Protein AF-X1PPV4-F1 (afdb_monomer)

Solvent-accessible surface area (backbone atoms only — not comparable to full-atom values): 6656 Å² total; per-residue (Å²): 130,68,67,46,79,45,77,50,76,50,76,47,79,58,97,93,44,57,31,38,39,39,38,39,37,39,38,35,80,85,54,36,36,44,30,43,37,39,37,37,46,42,48,37,38,61,54,14,59,78,66,79,40,74,49,31,40,36,43,28,32,36,44,34,38,42,33,38,37,91,94,58,54,31,38,40,36,40,39,40,35,46,66,26,32,48,67,92,45,67,31,52,38,3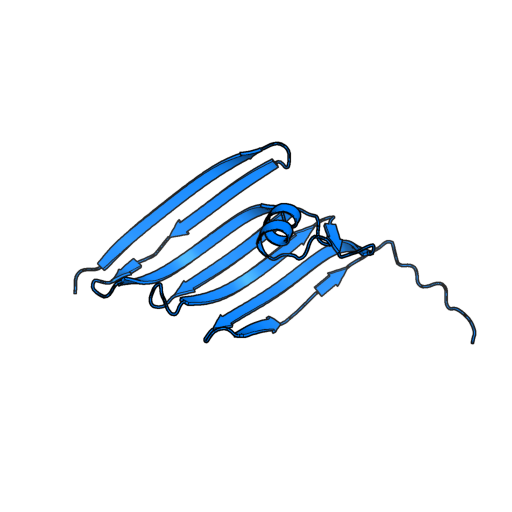9,36,31,34,39,43,33,45,93,96,39,81,44,80,41,84,73,43,82,40,47,91,84,68,73,77,71,86,76,81,130

Radius of gyration: 17.6 Å; Cα contacts (8 Å, |Δi|>4): 286; chains: 1; bounding box: 39×38×54 Å

Structure (mmCIF, N/CA/C/O backbone):
data_AF-X1PPV4-F1
#
_entry.id   AF-X1PPV4-F1
#
loop_
_atom_site.group_PDB
_atom_site.id
_atom_site.type_symbol
_atom_site.label_atom_id
_atom_site.label_alt_id
_atom_site.label_comp_id
_atom_site.label_asym_id
_atom_site.label_entity_id
_atom_site.label_seq_id
_atom_site.pdbx_PDB_ins_code
_atom_site.Cartn_x
_atom_site.Cartn_y
_atom_site.Cartn_z
_atom_site.occupancy
_atom_site.B_iso_or_equiv
_atom_site.auth_seq_id
_atom_site.auth_comp_id
_atom_site.auth_asym_id
_atom_site.auth_atom_id
_atom_site.pdbx_PDB_model_num
ATOM 1 N N . GLY A 1 1 ? -22.784 7.976 20.325 1.00 63.12 1 GLY A N 1
ATOM 2 C CA . GLY A 1 1 ? -21.352 7.687 20.366 1.00 63.12 1 GLY A CA 1
ATOM 3 C C . GLY A 1 1 ? -20.619 8.836 19.736 1.00 63.12 1 GLY A C 1
ATOM 4 O O . GLY A 1 1 ? -20.944 9.211 18.610 1.00 63.12 1 GLY A O 1
ATOM 5 N N . GLU A 1 2 ? -19.716 9.426 20.498 1.00 81.62 2 GLU A N 1
ATOM 6 C CA . GLU A 1 2 ? -18.725 10.401 20.080 1.00 81.62 2 GLU A CA 1
ATOM 7 C C . GLU A 1 2 ? -17.890 9.845 18.913 1.00 81.62 2 GLU A C 1
ATOM 9 O O . GLU A 1 2 ? -17.637 8.643 18.783 1.00 81.62 2 GLU A O 1
ATOM 14 N N . LYS A 1 3 ? -17.535 10.728 17.985 1.00 88.38 3 LYS A N 1
ATOM 15 C CA . LYS A 1 3 ? -16.729 10.416 16.807 1.00 88.38 3 LYS A CA 1
ATOM 16 C C . LYS A 1 3 ? -15.648 11.472 16.723 1.00 88.38 3 LYS A C 1
ATOM 18 O O . LYS A 1 3 ? -15.962 12.661 16.698 1.00 88.38 3 LYS A O 1
ATOM 23 N N . ILE A 1 4 ? -14.399 11.037 16.656 1.00 93.38 4 ILE A N 1
ATOM 24 C CA . ILE A 1 4 ? -13.260 11.936 16.521 1.00 93.38 4 ILE A CA 1
ATOM 25 C C . ILE A 1 4 ? -12.956 12.063 15.034 1.00 93.38 4 ILE A C 1
ATOM 27 O O . ILE A 1 4 ? -12.679 11.064 14.370 1.00 93.38 4 ILE A O 1
ATOM 31 N N . ASN A 1 5 ? -13.011 13.288 14.514 1.00 96.12 5 ASN A N 1
ATOM 32 C CA . ASN A 1 5 ? -12.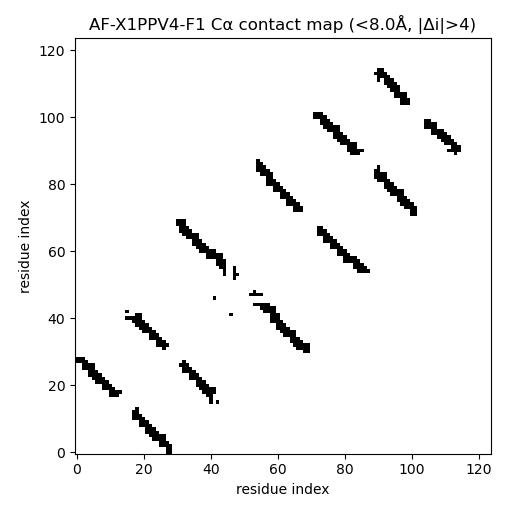504 13.578 13.178 1.00 96.12 5 ASN A CA 1
ATOM 33 C C . ASN A 1 5 ? -10.975 13.627 13.237 1.00 96.12 5 ASN A C 1
ATOM 35 O O . ASN A 1 5 ? -10.404 14.392 14.013 1.00 96.12 5 ASN A O 1
ATOM 39 N N . LEU A 1 6 ? -10.324 12.816 12.412 1.00 95.00 6 LEU A N 1
ATOM 40 C CA . LEU A 1 6 ? -8.879 12.771 12.259 1.00 95.00 6 LEU A CA 1
ATOM 41 C C . LEU A 1 6 ? -8.497 13.418 10.929 1.00 95.00 6 LEU A C 1
ATOM 43 O O . LEU A 1 6 ? -9.054 13.079 9.888 1.00 95.00 6 LEU A O 1
ATOM 47 N N . SER A 1 7 ? -7.501 14.297 10.964 1.00 97.19 7 SER A N 1
ATOM 48 C CA . SER A 1 7 ? -6.735 14.715 9.793 1.00 97.19 7 SER A CA 1
ATOM 49 C C . SER A 1 7 ? -5.268 14.759 10.201 1.00 97.19 7 SER A C 1
ATOM 51 O O . SER A 1 7 ? -4.905 15.434 11.165 1.00 97.19 7 SER A O 1
ATOM 53 N N . ALA A 1 8 ? -4.442 13.975 9.518 1.00 96.50 8 ALA A N 1
ATOM 54 C CA . ALA A 1 8 ? -3.020 13.856 9.786 1.00 96.50 8 ALA A CA 1
ATOM 55 C C . ALA A 1 8 ? -2.239 13.898 8.472 1.00 96.50 8 ALA A C 1
ATOM 57 O O . ALA A 1 8 ? -2.602 13.241 7.496 1.00 96.50 8 ALA A O 1
ATOM 58 N N . GLU A 1 9 ? -1.134 14.638 8.467 1.00 97.62 9 GLU A N 1
ATOM 59 C CA . GLU A 1 9 ? -0.187 14.688 7.359 1.00 97.62 9 GLU A CA 1
ATOM 60 C C . GLU A 1 9 ? 1.233 14.512 7.899 1.00 97.62 9 GLU A C 1
ATOM 62 O O . GLU A 1 9 ? 1.629 15.157 8.868 1.00 97.62 9 GLU A O 1
ATOM 67 N N . ALA A 1 10 ? 2.008 13.647 7.252 1.00 96.62 10 ALA A N 1
ATOM 68 C CA . ALA A 1 10 ? 3.420 13.446 7.526 1.00 96.62 10 ALA A CA 1
ATOM 69 C C . ALA A 1 10 ? 4.214 13.566 6.224 1.00 96.62 10 ALA A C 1
ATOM 71 O O . ALA A 1 10 ? 3.821 13.027 5.189 1.00 96.62 10 ALA A O 1
ATOM 72 N N . LYS A 1 11 ? 5.351 14.266 6.276 1.00 96.50 11 LYS A N 1
ATOM 73 C CA . LYS A 1 11 ? 6.293 14.380 5.160 1.00 96.50 11 LYS A CA 1
ATOM 74 C C . LYS A 1 11 ? 7.705 14.115 5.642 1.00 96.50 11 LYS A C 1
ATOM 76 O O . LYS A 1 11 ? 8.166 14.747 6.588 1.00 96.50 11 LYS A O 1
ATOM 81 N N . ILE A 1 12 ? 8.394 13.207 4.966 1.00 93.56 12 ILE A N 1
ATOM 82 C CA . ILE A 1 12 ? 9.764 12.812 5.278 1.00 93.56 12 ILE A CA 1
ATOM 83 C C . ILE A 1 12 ? 10.589 12.957 4.006 1.00 93.56 12 ILE A C 1
ATOM 85 O O . ILE A 1 12 ? 10.232 12.421 2.961 1.00 93.56 12 ILE A O 1
ATOM 89 N N . LYS A 1 13 ? 11.703 13.684 4.086 1.00 92.06 13 LYS A N 1
ATOM 90 C CA . LYS A 1 13 ? 12.665 13.802 2.988 1.00 92.06 13 LYS A CA 1
ATOM 91 C C . LYS A 1 13 ? 13.858 12.897 3.271 1.00 92.06 13 LYS A C 1
ATOM 93 O O . LYS A 1 13 ? 14.495 13.035 4.312 1.00 92.06 13 LYS A O 1
ATOM 98 N N . ASN A 1 14 ? 14.177 12.002 2.344 1.00 81.69 14 ASN A N 1
ATOM 99 C CA . ASN A 1 14 ? 15.333 11.113 2.422 1.00 81.69 14 ASN A CA 1
ATOM 100 C C . ASN A 1 14 ? 16.116 11.119 1.092 1.00 81.69 14 ASN A C 1
ATOM 102 O O . ASN A 1 14 ? 15.884 11.959 0.221 1.00 81.69 14 ASN A O 1
ATOM 106 N N . LYS A 1 15 ? 17.079 10.198 0.941 1.00 84.19 15 LYS A N 1
ATOM 107 C CA . LYS A 1 15 ? 17.872 10.058 -0.295 1.00 84.19 15 LYS A CA 1
ATOM 108 C C . LYS A 1 15 ? 17.044 9.576 -1.495 1.00 84.19 15 LYS A C 1
ATOM 110 O O . LYS A 1 15 ? 17.434 9.851 -2.622 1.00 84.19 15 LYS A O 1
ATOM 115 N N . ALA A 1 16 ? 15.946 8.857 -1.259 1.00 76.31 16 ALA A N 1
ATOM 116 C CA . ALA A 1 16 ? 15.063 8.332 -2.298 1.00 76.31 16 ALA A CA 1
ATOM 117 C C . ALA A 1 16 ? 14.036 9.371 -2.787 1.00 76.31 16 ALA A C 1
ATOM 119 O O . ALA A 1 16 ? 13.533 9.246 -3.897 1.00 76.31 16 ALA A O 1
ATOM 120 N N . GLY A 1 17 ? 13.746 10.408 -1.994 1.00 83.38 17 GLY A N 1
ATOM 121 C CA . GLY A 1 17 ? 12.839 11.489 -2.371 1.00 83.38 17 GLY A CA 1
ATOM 122 C C . GLY A 1 17 ? 12.071 12.060 -1.183 1.00 83.38 17 GLY A C 1
ATOM 123 O O . GLY A 1 17 ? 12.589 12.160 -0.069 1.00 83.38 17 GLY A O 1
ATOM 124 N N . ILE A 1 18 ? 10.831 12.476 -1.442 1.00 91.19 18 ILE A N 1
ATOM 125 C CA . ILE A 1 18 ? 9.890 12.926 -0.415 1.00 91.19 18 ILE A CA 1
ATOM 126 C C . ILE A 1 18 ? 8.811 11.855 -0.276 1.00 91.19 18 ILE A C 1
ATOM 128 O O . ILE A 1 18 ? 8.024 11.652 -1.196 1.00 91.19 18 ILE A O 1
ATOM 132 N N . LEU A 1 19 ? 8.766 11.216 0.889 1.00 94.00 19 LEU A N 1
ATOM 133 C CA . LEU A 1 19 ? 7.627 10.429 1.335 1.00 94.00 19 LEU A CA 1
ATOM 134 C C . LEU A 1 19 ? 6.582 11.390 1.899 1.00 94.00 19 LEU A C 1
ATOM 136 O O . LEU A 1 19 ? 6.880 12.181 2.795 1.00 94.00 19 LEU A O 1
ATOM 140 N N . SER A 1 20 ? 5.358 11.313 1.394 1.00 97.06 20 SER A N 1
ATOM 141 C CA . SER A 1 20 ? 4.202 12.028 1.928 1.00 97.06 20 SER A CA 1
ATOM 142 C C . SER A 1 20 ? 3.130 11.021 2.309 1.00 97.06 20 SER A C 1
ATOM 144 O O . SER A 1 20 ? 2.829 10.130 1.523 1.00 97.06 20 SER A O 1
ATOM 146 N N . LEU A 1 21 ? 2.519 11.199 3.475 1.00 97.38 21 LEU A N 1
ATOM 147 C CA . LEU A 1 21 ? 1.350 10.462 3.937 1.00 97.38 21 LEU A CA 1
ATOM 148 C C . LEU A 1 21 ? 0.292 11.462 4.389 1.00 97.38 21 LEU A C 1
ATOM 150 O O . LEU A 1 21 ? 0.596 12.386 5.137 1.00 97.38 21 LEU A O 1
ATOM 154 N N . LYS A 1 22 ? -0.946 11.264 3.950 1.00 98.25 22 LYS A N 1
ATOM 155 C CA . LYS A 1 22 ? -2.132 11.970 4.433 1.00 98.25 22 LYS A CA 1
ATOM 156 C C . LYS A 1 22 ? -3.185 10.949 4.827 1.00 98.25 22 LYS A C 1
ATOM 158 O O . LYS A 1 22 ? -3.444 10.025 4.059 1.00 98.25 22 LYS A O 1
ATOM 163 N N . ALA A 1 23 ? -3.785 11.126 5.994 1.00 97.94 23 ALA A N 1
ATOM 164 C CA . ALA A 1 23 ? -4.879 10.303 6.481 1.00 97.94 23 ALA A CA 1
ATOM 165 C C . ALA A 1 23 ? -5.997 11.195 7.023 1.00 97.94 23 ALA A C 1
ATOM 167 O O . ALA A 1 23 ? -5.749 12.061 7.860 1.00 97.94 23 ALA A O 1
ATOM 168 N N . GLU A 1 24 ? -7.222 10.980 6.555 1.00 98.38 24 GLU A N 1
ATOM 169 C CA . GLU A 1 24 ? -8.391 11.769 6.945 1.00 98.38 24 GLU A CA 1
ATOM 170 C C . GLU A 1 24 ? -9.595 10.863 7.173 1.00 98.38 24 GLU A C 1
ATOM 172 O O . GLU A 1 24 ? -9.858 9.968 6.373 1.00 98.38 24 GLU A O 1
ATOM 177 N N . GLY A 1 25 ? -10.359 11.093 8.236 1.00 97.62 25 GLY A N 1
ATOM 178 C CA . GLY A 1 25 ? -11.573 10.326 8.480 1.00 97.62 25 GLY A CA 1
ATOM 179 C C . GLY A 1 25 ? -12.024 10.350 9.927 1.00 97.62 25 GLY A C 1
ATOM 180 O O . GLY A 1 25 ? -11.899 11.365 10.607 1.00 97.62 25 GLY A O 1
ATOM 181 N N . ILE A 1 26 ? -12.593 9.238 10.384 1.00 97.44 26 ILE A N 1
ATOM 182 C CA . ILE A 1 26 ? -13.224 9.140 11.699 1.00 97.44 26 ILE A CA 1
ATOM 183 C C . ILE A 1 26 ? -12.652 7.963 12.485 1.00 97.44 26 ILE A C 1
ATOM 185 O O . ILE A 1 26 ? -12.483 6.866 11.951 1.00 97.44 26 ILE A O 1
ATOM 189 N N . ILE A 1 27 ? -12.441 8.197 13.779 1.00 96.38 27 ILE A N 1
ATOM 190 C CA . ILE A 1 27 ? -12.266 7.159 14.794 1.00 96.38 27 ILE A CA 1
ATOM 191 C C . ILE A 1 27 ? -13.511 7.171 15.684 1.00 96.38 27 ILE A C 1
ATOM 193 O O . ILE A 1 27 ? -13.853 8.197 16.279 1.00 96.38 27 ILE A O 1
ATOM 197 N N . ALA A 1 28 ? -14.229 6.052 15.731 1.00 96.06 28 ALA A N 1
ATOM 198 C CA . ALA A 1 28 ? -15.371 5.884 16.628 1.00 96.06 28 ALA A CA 1
ATOM 199 C C . ALA A 1 28 ? -14.916 5.498 18.049 1.00 96.06 28 ALA A C 1
ATOM 201 O O . ALA A 1 28 ? -13.816 4.985 18.225 1.00 96.06 28 ALA A O 1
ATOM 202 N N . GLU A 1 29 ? -15.782 5.681 19.054 1.00 94.12 29 GLU A N 1
ATOM 203 C CA . GLU A 1 29 ? -15.532 5.305 20.465 1.00 94.12 29 GLU A CA 1
ATOM 204 C C . GLU A 1 29 ? -14.999 3.876 20.663 1.00 94.12 29 GLU A C 1
ATOM 206 O O . GLU A 1 29 ? -14.199 3.626 21.557 1.00 94.12 29 GLU A O 1
ATOM 211 N N . ASN A 1 30 ? -15.423 2.925 19.830 1.00 94.50 30 ASN A N 1
ATOM 212 C CA . ASN A 1 30 ? -14.960 1.536 19.877 1.00 94.50 30 ASN A CA 1
ATOM 213 C C . ASN A 1 30 ? -13.633 1.312 19.126 1.00 94.50 30 ASN A C 1
ATOM 215 O O . ASN A 1 30 ? -13.316 0.177 18.784 1.00 94.50 30 ASN A O 1
ATOM 219 N N . ASN A 1 31 ? -12.892 2.381 18.823 1.00 94.75 31 ASN A N 1
ATOM 220 C CA . ASN A 1 31 ? -11.678 2.400 18.007 1.00 94.75 31 ASN A CA 1
ATOM 221 C C . ASN A 1 31 ? -11.862 1.917 16.565 1.00 94.75 31 ASN A C 1
ATOM 223 O O . ASN A 1 31 ? -10.878 1.645 15.878 1.00 94.75 31 ASN A O 1
ATOM 227 N N . TYR A 1 32 ? -13.101 1.825 16.077 1.00 96.88 32 TYR A N 1
ATOM 228 C CA . TYR A 1 32 ? -13.330 1.533 14.671 1.00 96.88 32 TYR A CA 1
ATOM 229 C C . TYR A 1 32 ? -12.814 2.696 13.823 1.00 96.88 32 TYR A C 1
ATOM 231 O O . TYR A 1 32 ? -13.273 3.836 13.958 1.00 96.88 32 TYR A O 1
ATOM 239 N N . LEU A 1 33 ? -11.867 2.389 12.944 1.00 97.38 33 LEU A N 1
ATOM 240 C CA . LEU A 1 33 ? -11.269 3.322 12.006 1.00 97.38 33 LEU A CA 1
ATOM 241 C C . LEU A 1 33 ? -12.095 3.357 10.721 1.00 97.38 33 LEU A C 1
ATOM 243 O O . LEU A 1 33 ? -12.571 2.330 10.239 1.00 97.38 33 LEU A O 1
ATOM 247 N N . ASN A 1 34 ? -12.247 4.542 10.146 1.00 97.88 34 ASN A N 1
ATOM 248 C CA . ASN A 1 34 ? -12.675 4.731 8.766 1.00 97.88 34 ASN A CA 1
ATOM 249 C C . ASN A 1 34 ? -11.911 5.928 8.203 1.00 97.88 34 ASN A C 1
ATOM 251 O O . ASN A 1 34 ? -12.309 7.075 8.418 1.00 97.88 34 ASN A O 1
ATOM 255 N N . LEU A 1 35 ? -10.770 5.650 7.575 1.00 98.25 35 LEU A N 1
ATOM 256 C CA . LEU A 1 35 ? -9.786 6.639 7.156 1.00 98.25 35 LEU A CA 1
ATOM 257 C C . LEU A 1 35 ? -9.518 6.515 5.660 1.00 98.25 35 LEU A C 1
ATOM 259 O O . LEU A 1 35 ? -9.203 5.437 5.169 1.00 98.25 35 LEU A O 1
ATOM 263 N N . LYS A 1 36 ? -9.552 7.635 4.947 1.00 98.56 36 LYS A N 1
ATOM 264 C CA . LYS A 1 36 ? -8.960 7.771 3.618 1.00 98.56 36 LYS A CA 1
ATOM 265 C C . LYS A 1 36 ? -7.471 8.013 3.776 1.00 98.56 36 LYS A C 1
ATOM 267 O O . LYS A 1 36 ? -7.073 8.896 4.530 1.00 98.56 36 LYS A O 1
ATOM 272 N N . VAL A 1 37 ? -6.658 7.256 3.054 1.00 98.25 37 VAL A N 1
ATOM 273 C CA . VAL A 1 37 ? -5.199 7.299 3.123 1.00 98.25 37 VAL A CA 1
ATOM 274 C C . VAL A 1 37 ? -4.636 7.576 1.737 1.00 98.25 37 VAL A C 1
ATOM 276 O O . VAL A 1 37 ? -5.018 6.950 0.751 1.00 98.25 37 VAL A O 1
ATOM 279 N N . ASN A 1 38 ? -3.713 8.527 1.674 1.00 98.31 38 ASN A N 1
ATOM 280 C CA . ASN A 1 38 ? -2.981 8.898 0.476 1.00 98.31 38 ASN A CA 1
ATOM 281 C C . ASN A 1 38 ? -1.495 8.894 0.802 1.00 98.31 38 ASN A C 1
ATOM 283 O O . ASN A 1 38 ? -1.068 9.607 1.712 1.00 98.31 38 ASN A O 1
ATOM 287 N N . THR A 1 39 ? -0.701 8.141 0.055 1.00 97.12 39 THR A N 1
ATOM 288 C CA . THR A 1 39 ? 0.753 8.158 0.165 1.00 97.12 39 THR A CA 1
ATOM 289 C C . THR A 1 39 ? 1.401 8.354 -1.194 1.00 97.12 39 THR A C 1
ATOM 291 O O . THR A 1 39 ? 0.881 7.928 -2.222 1.00 97.12 39 THR A O 1
ATOM 294 N N . VAL A 1 40 ? 2.547 9.027 -1.195 1.00 96.44 40 VAL A N 1
ATOM 295 C CA . VAL A 1 40 ? 3.385 9.236 -2.379 1.00 96.44 40 VAL A CA 1
ATOM 296 C C . VAL A 1 40 ? 4.837 9.077 -1.960 1.00 96.44 40 VAL A C 1
ATOM 298 O O . VAL A 1 40 ? 5.212 9.525 -0.876 1.00 96.44 40 VAL A O 1
ATOM 301 N N . GLY A 1 41 ? 5.653 8.473 -2.821 1.00 94.88 41 GLY A N 1
ATOM 302 C CA . GLY A 1 41 ? 7.090 8.342 -2.583 1.00 94.88 41 GLY A CA 1
ATOM 303 C C . GLY A 1 41 ? 7.440 7.228 -1.599 1.00 94.88 41 GLY A C 1
ATOM 304 O O . GLY A 1 41 ? 8.460 7.308 -0.919 1.00 94.88 41 GLY A O 1
ATOM 305 N N . VAL A 1 42 ? 6.598 6.198 -1.500 1.00 93.81 42 VAL A N 1
ATOM 306 C CA . VAL A 1 42 ? 6.882 5.015 -0.687 1.00 93.81 42 VAL A CA 1
ATOM 307 C C . VAL A 1 42 ? 7.978 4.202 -1.368 1.00 93.81 42 VAL A C 1
ATOM 309 O O . VAL A 1 42 ? 7.814 3.752 -2.500 1.00 93.81 42 VAL A O 1
ATOM 312 N N . SER A 1 43 ? 9.103 4.015 -0.684 1.00 92.81 43 SER A N 1
ATOM 313 C CA . SER A 1 43 ? 10.213 3.210 -1.193 1.00 92.81 43 SER A CA 1
ATOM 314 C C . SER A 1 43 ? 9.837 1.731 -1.179 1.00 92.81 43 SER A C 1
ATOM 316 O O . SER A 1 43 ? 9.732 1.119 -0.115 1.00 92.81 43 SER A O 1
ATOM 318 N N . LEU A 1 44 ? 9.675 1.132 -2.363 1.00 92.25 44 LEU A N 1
ATOM 319 C CA . LEU A 1 44 ? 9.400 -0.302 -2.475 1.00 92.25 44 LEU A CA 1
ATOM 320 C C . LEU A 1 44 ? 10.555 -1.142 -1.922 1.00 92.25 44 LEU A C 1
ATOM 322 O O . LEU A 1 44 ? 10.320 -2.191 -1.335 1.00 92.25 44 LEU A O 1
ATOM 326 N N . LYS A 1 45 ? 11.791 -0.6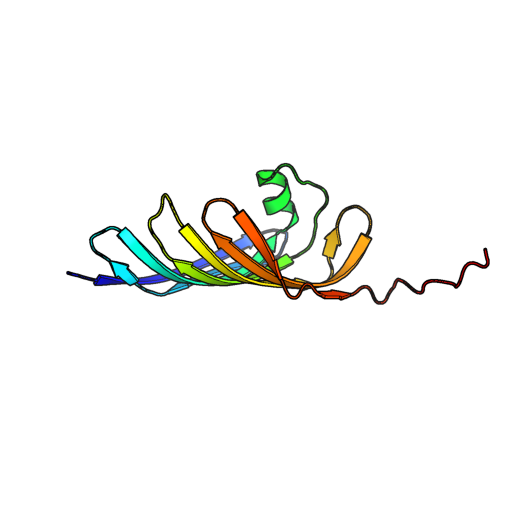41 -2.027 1.00 92.00 45 LYS A N 1
ATOM 327 C CA . LYS A 1 45 ? 12.974 -1.291 -1.454 1.00 92.00 45 LYS A CA 1
ATOM 328 C C . LYS A 1 45 ? 12.887 -1.388 0.070 1.00 92.00 45 LYS A C 1
ATOM 330 O O . LYS A 1 45 ? 13.130 -2.454 0.622 1.00 92.00 45 LYS A O 1
ATOM 335 N N . GLU A 1 46 ? 12.518 -0.297 0.741 1.00 90.38 46 GLU A N 1
ATOM 336 C CA . GLU A 1 46 ? 12.366 -0.278 2.206 1.00 90.38 46 GLU A CA 1
ATOM 337 C C . GLU A 1 46 ? 11.191 -1.166 2.651 1.00 90.38 46 GLU A C 1
ATOM 339 O O . GLU A 1 46 ? 11.317 -1.923 3.611 1.00 90.38 46 GLU A O 1
ATOM 344 N N . LEU A 1 47 ? 10.068 -1.149 1.918 1.00 88.88 47 LEU A N 1
ATOM 345 C CA . LEU A 1 47 ? 8.948 -2.065 2.173 1.00 88.88 47 LEU A CA 1
ATOM 346 C C . LEU A 1 47 ? 9.340 -3.539 2.000 1.00 88.88 47 LEU A C 1
ATOM 348 O O . LEU A 1 47 ? 8.934 -4.396 2.791 1.00 88.88 47 LEU A O 1
ATOM 352 N N . GLY A 1 48 ? 10.133 -3.826 0.971 1.00 89.25 48 GLY A N 1
ATOM 353 C CA . GLY A 1 48 ? 10.680 -5.144 0.694 1.00 89.25 48 GLY A CA 1
ATOM 354 C C . GLY A 1 48 ? 11.585 -5.651 1.815 1.00 89.25 48 GLY A C 1
ATOM 355 O O . GLY A 1 48 ? 11.445 -6.791 2.250 1.00 89.25 48 GLY A O 1
ATOM 356 N N . GLU A 1 49 ? 12.453 -4.793 2.355 1.00 88.69 49 GLU A N 1
ATOM 357 C CA . GLU A 1 49 ? 13.323 -5.113 3.496 1.00 88.69 49 GLU A CA 1
ATOM 358 C C . GLU A 1 49 ? 12.522 -5.495 4.752 1.00 88.69 49 GLU A C 1
ATOM 360 O O . GLU A 1 49 ? 12.868 -6.469 5.416 1.00 88.69 49 GLU A O 1
ATOM 365 N N . ILE A 1 50 ? 11.417 -4.794 5.038 1.00 88.88 50 ILE A N 1
ATOM 366 C CA . ILE A 1 50 ? 10.525 -5.105 6.173 1.00 88.88 50 ILE A CA 1
ATOM 367 C C . ILE A 1 50 ? 9.790 -6.440 5.962 1.00 88.88 50 ILE A C 1
ATOM 369 O O . ILE A 1 50 ? 9.481 -7.142 6.924 1.00 88.88 50 ILE A O 1
ATOM 373 N N . SER A 1 51 ? 9.527 -6.803 4.704 1.00 83.50 51 SER A N 1
ATOM 374 C CA . SER A 1 51 ? 8.743 -7.987 4.324 1.00 83.50 51 SER A CA 1
ATOM 375 C C . SER A 1 51 ? 9.602 -9.191 3.912 1.00 83.50 51 SER A C 1
ATOM 377 O O . SER A 1 51 ? 9.062 -10.170 3.404 1.00 83.50 51 SER A O 1
ATOM 379 N N . ASN A 1 52 ? 10.928 -9.133 4.100 1.00 87.56 52 ASN A N 1
ATOM 380 C CA . ASN A 1 52 ? 11.892 -10.135 3.616 1.00 87.56 52 ASN A CA 1
ATOM 381 C C . ASN A 1 52 ? 11.814 -10.418 2.097 1.00 87.56 52 ASN A C 1
ATOM 383 O O . ASN A 1 52 ? 12.146 -11.512 1.645 1.00 87.56 52 ASN A O 1
ATOM 387 N N . TYR A 1 53 ? 11.416 -9.425 1.300 1.00 86.19 53 TYR A N 1
ATOM 388 C CA . TYR A 1 53 ? 11.388 -9.472 -0.162 1.00 86.19 53 TYR A CA 1
ATOM 389 C C . TYR A 1 53 ? 12.263 -8.357 -0.747 1.00 86.19 53 TYR A C 1
ATOM 391 O O . TYR A 1 53 ? 11.804 -7.250 -1.005 1.00 86.19 53 TYR A O 1
ATOM 399 N N . GLN A 1 54 ? 13.556 -8.627 -0.936 1.00 85.81 54 GLN A N 1
ATOM 400 C CA . GLN A 1 54 ? 14.538 -7.593 -1.315 1.00 85.81 54 GLN A CA 1
ATOM 401 C C . GLN A 1 54 ? 14.600 -7.285 -2.818 1.00 85.81 54 GLN A C 1
ATOM 403 O O . GLN A 1 54 ? 15.330 -6.396 -3.257 1.00 85.81 54 GLN A O 1
ATOM 408 N N . GLU A 1 55 ? 13.818 -8.002 -3.611 1.00 91.19 55 GLU A N 1
ATOM 409 C CA . GLU A 1 55 ? 13.828 -7.954 -5.066 1.00 91.19 55 GLU A CA 1
ATOM 410 C C . GLU A 1 55 ? 12.805 -6.953 -5.616 1.00 91.19 55 GLU A C 1
ATOM 412 O O . GLU A 1 55 ? 12.178 -7.193 -6.637 1.00 91.19 55 GLU A O 1
ATOM 417 N N . ILE A 1 56 ? 1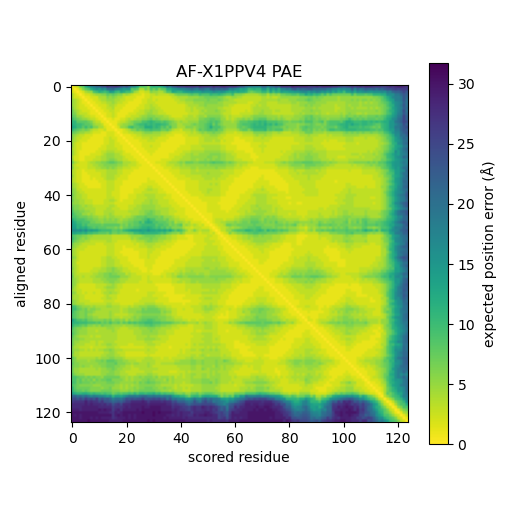2.594 -5.815 -4.956 1.00 91.62 56 ILE A N 1
ATOM 418 C CA . ILE A 1 56 ? 11.714 -4.771 -5.487 1.00 91.62 56 ILE A CA 1
ATOM 419 C C . ILE A 1 56 ? 12.277 -3.380 -5.235 1.00 91.62 56 ILE A C 1
ATOM 421 O O . ILE A 1 56 ? 12.788 -3.063 -4.162 1.00 91.62 56 ILE A O 1
ATOM 425 N N . LYS A 1 57 ? 12.218 -2.537 -6.263 1.00 93.06 57 LYS A N 1
ATOM 426 C CA . LYS A 1 57 ? 12.709 -1.159 -6.245 1.00 93.06 57 LYS A CA 1
ATOM 427 C C . LYS A 1 57 ? 11.740 -0.255 -6.992 1.00 93.06 57 LYS A C 1
ATOM 429 O O . LYS A 1 57 ? 11.016 -0.694 -7.883 1.00 93.06 57 LYS A O 1
ATOM 434 N N . GLY A 1 58 ? 11.778 1.023 -6.642 1.00 92.12 58 GLY A N 1
ATOM 435 C CA . GLY A 1 58 ? 10.912 2.055 -7.199 1.00 92.12 58 GLY A CA 1
ATOM 436 C C . GLY A 1 58 ? 10.242 2.864 -6.097 1.00 92.12 58 GLY A C 1
ATOM 437 O O . GLY A 1 58 ? 10.374 2.558 -4.906 1.00 92.12 58 GLY A O 1
ATOM 438 N N . LEU A 1 59 ? 9.536 3.906 -6.518 1.00 94.38 59 LEU A N 1
ATOM 439 C CA . LEU A 1 59 ? 8.691 4.711 -5.651 1.00 94.38 59 LEU A CA 1
ATOM 440 C C . LEU A 1 59 ? 7.238 4.425 -6.000 1.00 94.38 59 LEU A C 1
ATOM 442 O O . LEU A 1 59 ? 6.851 4.521 -7.163 1.00 94.38 59 LEU A O 1
ATOM 446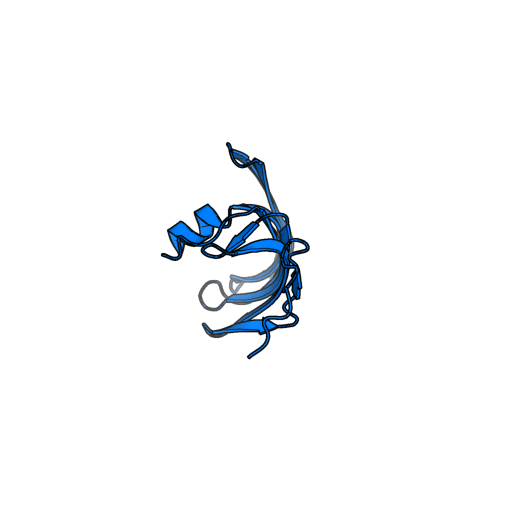 N N . ALA A 1 60 ? 6.456 4.089 -4.984 1.00 95.25 60 ALA A N 1
ATOM 447 C CA . ALA A 1 60 ? 5.038 3.830 -5.120 1.00 95.25 60 ALA A CA 1
ATOM 448 C C . ALA A 1 60 ? 4.198 4.929 -4.464 1.00 95.25 60 ALA A C 1
ATOM 450 O O . ALA A 1 60 ? 4.618 5.599 -3.511 1.00 95.25 60 ALA A O 1
ATOM 451 N N . SER A 1 61 ? 2.987 5.085 -4.973 1.00 97.19 61 SER A N 1
ATOM 452 C CA . SER A 1 61 ? 1.892 5.793 -4.334 1.00 97.19 61 SER A CA 1
ATOM 453 C C . SER A 1 61 ? 0.801 4.800 -3.941 1.00 97.19 61 SER A C 1
ATOM 455 O O . SER A 1 61 ? 0.649 3.733 -4.539 1.00 97.19 61 SER A O 1
ATOM 457 N N . PHE A 1 62 ? 0.042 5.154 -2.909 1.00 97.62 62 PHE A N 1
ATOM 458 C CA . PHE A 1 62 ? -1.167 4.441 -2.523 1.00 97.62 62 PHE A CA 1
ATOM 459 C C . PHE A 1 62 ? -2.294 5.440 -2.299 1.00 97.62 62 PHE A C 1
ATOM 461 O O . PHE A 1 62 ? -2.123 6.443 -1.607 1.00 97.62 62 PHE A O 1
ATOM 468 N N . ASN A 1 63 ? -3.463 5.152 -2.853 1.00 98.44 63 ASN A N 1
ATOM 469 C CA . ASN A 1 63 ? -4.694 5.876 -2.572 1.00 98.44 63 ASN A CA 1
ATOM 470 C C . ASN A 1 63 ? -5.764 4.863 -2.181 1.00 98.44 63 ASN A C 1
ATOM 472 O O . ASN A 1 63 ? -6.050 3.941 -2.944 1.00 98.44 63 ASN A O 1
ATOM 476 N N . GLY A 1 64 ? -6.344 5.006 -0.994 1.00 98.31 64 GLY A N 1
ATOM 477 C CA . GLY A 1 64 ? -7.309 4.028 -0.526 1.00 98.31 64 GLY A CA 1
ATOM 478 C C . GLY A 1 64 ? -7.969 4.363 0.796 1.00 98.31 64 GLY A C 1
ATOM 479 O O . GLY A 1 64 ? -7.896 5.481 1.301 1.00 98.31 64 GLY A O 1
ATOM 480 N N . GLU A 1 65 ? -8.621 3.355 1.350 1.00 98.38 65 GLU A N 1
ATOM 481 C CA . GLU A 1 65 ? -9.374 3.400 2.587 1.00 98.38 65 GLU A CA 1
ATOM 482 C C . GLU A 1 65 ? -8.867 2.321 3.543 1.00 98.38 65 GLU A C 1
ATOM 484 O O . GLU A 1 65 ? -8.658 1.166 3.164 1.00 98.38 65 GLU A O 1
ATOM 489 N N . LEU A 1 66 ? -8.689 2.721 4.796 1.00 97.75 66 LEU A N 1
ATOM 490 C CA . LEU A 1 66 ? -8.406 1.867 5.934 1.00 97.75 66 LEU A CA 1
ATOM 491 C C . LEU A 1 66 ? -9.644 1.857 6.826 1.00 97.75 66 LEU A C 1
ATOM 493 O O . LEU A 1 66 ? -10.072 2.907 7.310 1.00 97.75 66 LEU A O 1
ATOM 497 N N . SER A 1 67 ? -10.213 0.681 7.067 1.00 98.06 67 SER A N 1
ATOM 498 C CA . SER A 1 67 ? -11.383 0.551 7.933 1.00 98.06 67 SER A CA 1
ATOM 499 C C . SER A 1 67 ? -11.322 -0.673 8.834 1.00 98.06 67 SER A C 1
ATOM 501 O O . SER A 1 67 ? -10.659 -1.647 8.503 1.00 98.06 67 SER A O 1
ATOM 503 N N . GLY A 1 68 ? -12.022 -0.645 9.966 1.00 97.19 68 GLY A N 1
ATOM 504 C CA . GLY A 1 68 ? -12.059 -1.770 10.902 1.00 97.19 68 GLY A CA 1
ATOM 505 C C . GLY A 1 68 ? -11.427 -1.452 12.250 1.00 97.19 68 GLY A C 1
ATOM 506 O O . GLY A 1 68 ? -11.110 -0.303 12.552 1.00 97.19 68 GLY A O 1
ATOM 507 N N . LEU A 1 69 ? -11.276 -2.483 13.076 1.00 96.81 69 LEU A N 1
ATOM 508 C CA . LEU A 1 69 ? -10.569 -2.379 14.351 1.00 96.81 69 LEU A CA 1
ATOM 509 C C . LEU A 1 69 ? -9.056 -2.516 14.112 1.00 96.81 69 LEU A C 1
ATOM 511 O O . LEU A 1 69 ? -8.675 -3.189 13.156 1.00 96.81 69 LEU A O 1
ATOM 515 N N . PRO A 1 70 ? -8.181 -1.927 14.949 1.00 92.94 70 PRO A N 1
ATOM 516 C CA . PRO A 1 70 ? -6.726 -1.985 14.758 1.00 92.94 70 PRO A CA 1
ATOM 517 C C . PRO A 1 70 ? -6.132 -3.399 14.643 1.00 92.94 70 PRO A C 1
ATOM 519 O O . PRO A 1 70 ? -5.107 -3.580 13.994 1.00 92.94 70 PRO A O 1
ATOM 522 N N . ASP A 1 71 ? -6.773 -4.393 15.255 1.00 94.19 71 ASP A N 1
ATOM 523 C CA . ASP A 1 71 ? -6.405 -5.812 15.215 1.00 94.19 71 ASP A CA 1
ATOM 524 C C . ASP A 1 71 ? -7.039 -6.586 14.043 1.00 94.19 71 ASP A C 1
ATOM 526 O O . ASP A 1 71 ? -6.636 -7.714 13.760 1.00 94.19 71 ASP A O 1
ATOM 530 N N . ASN A 1 72 ? -8.001 -5.988 13.335 1.00 95.00 72 ASN A N 1
ATOM 531 C CA . ASN A 1 72 ? -8.658 -6.564 12.164 1.00 95.00 72 ASN A CA 1
ATOM 532 C C . ASN A 1 72 ? -8.991 -5.483 11.124 1.00 95.00 72 ASN A C 1
ATOM 534 O O . ASN A 1 72 ? -10.154 -5.125 10.890 1.00 95.00 72 ASN A O 1
ATOM 538 N N . LEU A 1 73 ? -7.935 -4.935 10.526 1.00 95.75 73 LEU A N 1
ATOM 539 C CA . LEU A 1 73 ? -8.033 -3.879 9.529 1.00 95.75 73 LEU A CA 1
ATOM 540 C C . LEU A 1 73 ? -8.353 -4.437 8.143 1.00 95.75 73 LEU A C 1
ATOM 542 O O . LEU A 1 73 ? -7.822 -5.458 7.707 1.00 95.75 73 LEU A O 1
ATOM 546 N N . LYS A 1 74 ? -9.186 -3.688 7.428 1.00 98.06 74 LYS A N 1
ATOM 547 C CA . LYS A 1 74 ? -9.473 -3.843 6.009 1.00 98.06 74 LYS A CA 1
ATOM 548 C C . LYS A 1 74 ? -8.840 -2.692 5.253 1.00 98.06 74 LYS A C 1
ATOM 550 O O . LYS A 1 74 ? -9.023 -1.534 5.635 1.00 98.06 74 LYS A O 1
ATOM 555 N N . ILE A 1 75 ? -8.134 -3.007 4.177 1.00 97.69 75 ILE A N 1
ATOM 556 C CA . ILE A 1 75 ? -7.494 -2.016 3.312 1.00 97.69 75 ILE A CA 1
ATOM 557 C C . ILE A 1 75 ? -8.027 -2.214 1.908 1.00 97.69 75 ILE A C 1
ATOM 559 O O . ILE A 1 75 ? -7.933 -3.310 1.366 1.00 97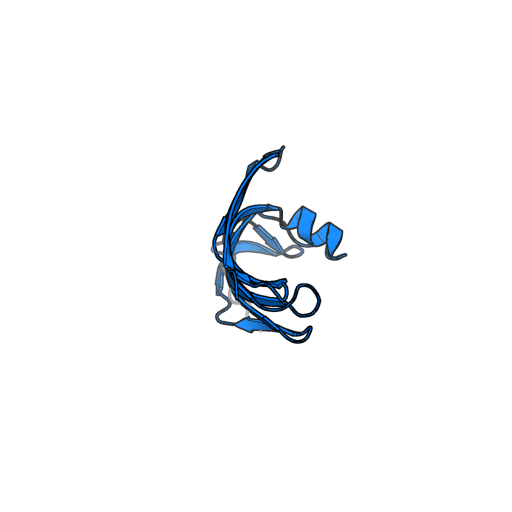.69 75 ILE A O 1
ATOM 563 N N . LYS A 1 76 ? -8.551 -1.152 1.307 1.00 98.31 76 LYS A N 1
ATOM 564 C CA . LYS A 1 76 ? -8.910 -1.142 -0.111 1.00 98.31 76 LYS A CA 1
ATOM 565 C C . LYS A 1 76 ? -8.266 0.043 -0.782 1.00 98.31 76 LYS A C 1
ATOM 567 O O . LYS A 1 76 ? -8.294 1.132 -0.225 1.00 98.31 76 LYS A O 1
ATOM 572 N N . GLY A 1 77 ? -7.703 -0.129 -1.964 1.00 98.19 77 GLY A N 1
ATOM 573 C CA . GLY A 1 77 ? -7.109 1.005 -2.653 1.00 98.19 77 GLY A CA 1
ATOM 574 C C . GLY A 1 77 ? -6.401 0.644 -3.935 1.00 98.19 77 GLY A C 1
ATOM 575 O O . GLY A 1 77 ? -6.472 -0.483 -4.415 1.00 98.19 77 GLY A O 1
ATOM 576 N N . LYS A 1 78 ? -5.713 1.636 -4.477 1.00 98.31 78 LYS A N 1
ATOM 577 C CA . LYS A 1 78 ? -4.918 1.552 -5.687 1.00 98.31 78 LYS A CA 1
ATOM 578 C C . LYS A 1 78 ? -3.461 1.814 -5.340 1.00 98.31 78 LYS A C 1
ATOM 580 O O . LYS A 1 78 ? -3.166 2.764 -4.614 1.00 98.31 78 LYS A O 1
ATOM 585 N N . ILE A 1 79 ? -2.578 0.971 -5.857 1.00 97.00 79 ILE A N 1
ATOM 586 C CA . ILE A 1 79 ? -1.133 1.180 -5.851 1.00 97.00 79 ILE A CA 1
ATOM 587 C C . ILE A 1 79 ? -0.718 1.557 -7.266 1.00 97.00 79 ILE A C 1
ATOM 589 O O . ILE A 1 79 ? -1.156 0.920 -8.224 1.00 97.00 79 ILE A O 1
ATOM 593 N N . GLU A 1 80 ? 0.147 2.556 -7.383 1.00 97.00 80 GLU A N 1
ATOM 594 C CA . GLU A 1 80 ? 0.821 2.902 -8.632 1.00 97.00 80 GLU A CA 1
ATOM 595 C C . GLU A 1 80 ? 2.320 3.039 -8.365 1.00 97.00 80 GLU A C 1
ATOM 597 O O . GLU A 1 80 ? 2.731 3.536 -7.316 1.00 97.00 80 GLU A O 1
ATOM 602 N N . ALA A 1 81 ? 3.152 2.592 -9.298 1.00 95.19 81 ALA A N 1
ATOM 603 C CA . ALA A 1 81 ? 4.592 2.796 -9.255 1.00 95.19 81 ALA A CA 1
ATOM 604 C C . ALA A 1 81 ? 5.126 3.045 -10.664 1.00 95.19 81 ALA A C 1
ATOM 606 O O . ALA A 1 81 ? 4.696 2.416 -11.630 1.00 95.19 81 ALA A O 1
ATOM 607 N N . GLU A 1 82 ? 6.103 3.938 -10.773 1.00 92.25 82 GLU A N 1
ATOM 608 C CA . GLU A 1 82 ? 6.745 4.283 -12.040 1.00 92.25 82 GLU A CA 1
ATOM 609 C C . GLU A 1 82 ? 8.236 3.963 -11.983 1.00 92.25 82 GLU A C 1
ATOM 611 O O . GLU A 1 82 ? 8.873 4.139 -10.940 1.00 92.25 82 GLU A O 1
ATOM 616 N N . LYS A 1 83 ? 8.796 3.543 -13.124 1.00 90.38 83 LYS A N 1
ATOM 617 C CA . LYS A 1 83 ? 10.242 3.344 -13.333 1.00 90.38 83 LYS A CA 1
ATOM 618 C C . LYS A 1 83 ? 10.891 2.525 -12.212 1.00 90.38 83 LYS A C 1
ATOM 620 O O . LYS A 1 83 ? 11.814 2.986 -11.535 1.00 90.38 83 LYS A O 1
ATOM 625 N N . GLY A 1 84 ? 10.373 1.323 -11.988 1.00 92.62 84 GLY A N 1
ATOM 626 C CA . GLY A 1 84 ? 10.845 0.422 -10.944 1.00 92.62 84 GLY A CA 1
ATOM 627 C C . GLY A 1 84 ? 11.439 -0.869 -11.490 1.00 92.62 84 GLY A C 1
ATOM 628 O O . GLY A 1 84 ? 11.706 -1.020 -12.681 1.00 92.62 84 GLY A O 1
ATOM 629 N N . GLN A 1 85 ? 11.680 -1.805 -10.580 1.00 93.19 85 GLN A N 1
ATOM 630 C CA . GLN A 1 85 ? 12.224 -3.120 -10.894 1.00 93.19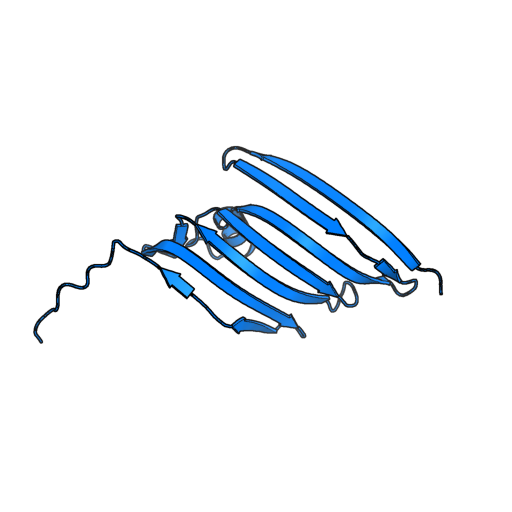 85 GLN A CA 1
ATOM 631 C C . GLN A 1 85 ? 11.664 -4.148 -9.913 1.00 93.19 85 GLN A C 1
ATOM 633 O O . GLN A 1 85 ? 11.604 -3.876 -8.713 1.00 93.19 85 GLN A O 1
ATOM 638 N N . ILE A 1 86 ? 11.279 -5.316 -10.424 1.00 91.12 86 ILE A N 1
ATOM 639 C CA . ILE A 1 86 ? 10.945 -6.510 -9.639 1.00 91.12 86 ILE A CA 1
ATOM 640 C C . ILE A 1 86 ? 11.919 -7.610 -10.061 1.00 91.12 86 ILE A C 1
ATOM 642 O O . ILE A 1 86 ? 12.014 -7.924 -11.246 1.00 91.12 86 ILE A O 1
ATOM 646 N N . SER A 1 87 ? 12.661 -8.181 -9.118 1.00 89.62 87 SER A N 1
ATOM 647 C CA . SER A 1 87 ? 13.796 -9.073 -9.367 1.00 89.62 87 SER A CA 1
ATOM 648 C C . SER A 1 87 ? 14.757 -8.425 -10.363 1.00 89.62 87 SER A C 1
ATOM 650 O O . SER A 1 87 ? 15.251 -7.337 -10.087 1.00 89.62 87 SER A O 1
ATOM 652 N N . GLU A 1 88 ? 14.976 -9.021 -11.533 1.00 87.94 88 GLU A N 1
ATOM 653 C CA . GLU A 1 88 ? 15.795 -8.457 -12.617 1.00 87.94 88 GLU A CA 1
ATOM 654 C C . GLU A 1 88 ? 14.950 -7.853 -13.755 1.00 87.94 88 GLU A C 1
ATOM 656 O O . GLU A 1 88 ? 15.474 -7.494 -14.807 1.00 87.94 88 GLU A O 1
ATOM 661 N N . LEU A 1 89 ? 13.632 -7.740 -13.566 1.00 89.81 89 LEU A N 1
ATOM 662 C CA . LEU A 1 89 ? 12.699 -7.225 -14.563 1.00 89.81 89 LEU A CA 1
ATOM 663 C C . LEU A 1 89 ? 12.402 -5.744 -14.288 1.00 89.81 89 LEU A C 1
ATOM 665 O O . LEU A 1 89 ? 11.681 -5.432 -13.332 1.00 89.81 89 LEU A O 1
ATOM 669 N N . PRO A 1 90 ? 12.928 -4.809 -15.102 1.00 92.62 90 PRO A N 1
ATOM 670 C CA . PRO A 1 90 ? 12.524 -3.414 -15.010 1.00 92.62 90 PRO A CA 1
ATOM 671 C C . PRO A 1 90 ? 11.061 -3.247 -15.441 1.00 92.62 90 PRO A C 1
ATOM 673 O O . PRO A 1 90 ? 10.517 -4.067 -16.187 1.00 92.62 90 PRO A O 1
ATOM 676 N N . PHE A 1 91 ? 10.427 -2.171 -14.990 1.00 92.81 91 PHE A N 1
ATOM 677 C CA . PHE A 1 91 ? 9.106 -1.754 -15.446 1.00 92.81 91 PHE A CA 1
ATOM 678 C C . PHE A 1 91 ? 9.012 -0.235 -15.522 1.00 92.81 91 PHE A C 1
ATOM 680 O O . PHE A 1 91 ? 9.548 0.476 -14.672 1.00 92.81 91 PHE A O 1
ATOM 687 N N . ASP A 1 92 ? 8.283 0.260 -16.514 1.00 93.44 92 ASP A N 1
ATOM 688 C CA . ASP A 1 92 ? 8.001 1.687 -16.660 1.00 93.44 92 ASP A CA 1
ATOM 689 C C . ASP A 1 92 ? 6.806 2.092 -15.810 1.00 93.44 92 ASP A C 1
ATOM 691 O O . ASP A 1 92 ? 6.809 3.163 -15.204 1.00 93.44 92 ASP A O 1
ATOM 695 N N . TYR A 1 93 ? 5.807 1.210 -15.727 1.00 93.44 93 TYR A N 1
ATOM 696 C CA . TYR A 1 93 ? 4.578 1.453 -14.990 1.00 93.44 93 TYR A CA 1
ATOM 697 C C . TYR A 1 93 ? 4.026 0.170 -14.374 1.00 93.44 93 TYR A C 1
ATOM 699 O O . TYR A 1 93 ? 3.932 -0.863 -15.043 1.00 93.44 93 TYR A O 1
ATOM 707 N N . LEU A 1 94 ? 3.617 0.265 -13.115 1.00 93.50 94 LEU A N 1
ATOM 708 C CA . LEU A 1 94 ? 2.878 -0.754 -12.390 1.00 93.50 94 LEU A CA 1
ATOM 709 C C . LEU A 1 94 ? 1.645 -0.111 -11.764 1.00 93.50 94 LEU A C 1
ATOM 711 O O . LEU A 1 94 ? 1.743 0.928 -11.117 1.00 93.50 94 LEU A O 1
ATOM 715 N N . GLU A 1 95 ? 0.500 -0.760 -11.912 1.00 95.75 95 GLU A N 1
ATOM 716 C CA . GLU A 1 95 ? -0.749 -0.390 -11.255 1.00 95.75 95 GLU A CA 1
ATOM 717 C C . GLU A 1 95 ? -1.453 -1.651 -10.750 1.00 95.75 95 GLU A C 1
ATOM 719 O O . GLU A 1 95 ? -1.401 -2.701 -11.388 1.00 95.75 95 GLU A O 1
ATOM 724 N N . GLY A 1 96 ? -2.136 -1.554 -9.613 1.00 96.31 96 GLY A N 1
ATOM 725 C CA . GLY A 1 96 ? -3.037 -2.609 -9.167 1.00 96.31 96 GLY A CA 1
ATOM 726 C C . GLY A 1 96 ? -3.997 -2.149 -8.082 1.00 96.31 96 GLY A C 1
ATOM 727 O O . GLY A 1 96 ? -3.695 -1.244 -7.298 1.00 96.31 96 GLY A O 1
ATOM 728 N N . LYS A 1 97 ? -5.159 -2.799 -8.018 1.00 97.88 97 LYS A N 1
ATOM 729 C CA . LYS A 1 97 ? -6.115 -2.644 -6.923 1.00 97.88 97 LYS A CA 1
ATOM 730 C C . LYS A 1 97 ? -5.829 -3.663 -5.834 1.00 97.88 97 LYS A C 1
ATOM 732 O O . LYS A 1 97 ? -5.689 -4.851 -6.101 1.00 97.88 97 LYS A O 1
ATOM 737 N N . VAL A 1 98 ? -5.768 -3.186 -4.602 1.00 96.44 98 VAL A N 1
ATOM 738 C CA . VAL A 1 98 ? -5.551 -3.990 -3.405 1.00 96.44 98 VAL A CA 1
ATOM 739 C C . VAL A 1 98 ? -6.850 -4.086 -2.619 1.00 96.44 98 VAL A C 1
ATOM 741 O O . VAL A 1 98 ? -7.486 -3.067 -2.356 1.00 96.44 98 VAL A O 1
ATOM 744 N N . ASP A 1 99 ? -7.202 -5.303 -2.207 1.00 97.56 99 ASP A N 1
ATOM 745 C CA . ASP A 1 99 ? -8.206 -5.581 -1.178 1.00 97.56 99 ASP A CA 1
ATOM 746 C C . ASP A 1 99 ? -7.588 -6.532 -0.146 1.00 97.56 99 ASP A C 1
ATOM 748 O O . ASP A 1 99 ? -7.326 -7.703 -0.427 1.00 97.56 99 ASP A O 1
ATOM 752 N N . TYR A 1 100 ? -7.286 -6.005 1.035 1.00 96.50 100 TYR A N 1
ATOM 753 C CA . TYR A 1 100 ? -6.786 -6.762 2.170 1.00 96.50 100 TYR A CA 1
ATOM 754 C C . TYR A 1 100 ? -7.874 -6.869 3.229 1.00 96.50 100 TYR A C 1
ATOM 756 O O . TYR A 1 100 ? -8.356 -5.857 3.739 1.00 96.50 100 TYR A O 1
ATOM 764 N N . GLN A 1 101 ? -8.222 -8.096 3.596 1.00 96.75 101 GLN A N 1
ATOM 765 C CA . GLN A 1 101 ? -9.162 -8.386 4.670 1.00 96.75 101 GLN A CA 1
ATOM 766 C C . GLN A 1 101 ? -8.919 -9.811 5.187 1.00 96.75 101 GLN A C 1
ATOM 768 O O . GLN A 1 101 ? -8.585 -10.705 4.410 1.00 96.75 101 GLN A O 1
ATOM 773 N N . ASP A 1 102 ? -9.128 -10.043 6.488 1.00 93.12 102 ASP A N 1
ATOM 774 C CA . ASP A 1 102 ? -9.057 -11.374 7.114 1.00 93.12 102 ASP A CA 1
ATOM 775 C C . ASP A 1 102 ? -7.713 -12.080 6.835 1.00 93.12 102 ASP A C 1
ATOM 777 O O . ASP A 1 102 ? -7.661 -13.271 6.515 1.00 93.12 102 ASP A O 1
ATOM 781 N N . ASN A 1 103 ? -6.618 -11.311 6.912 1.00 89.31 103 ASN A N 1
ATOM 782 C CA . ASN A 1 103 ? -5.244 -11.730 6.602 1.00 89.31 103 ASN A CA 1
ATOM 783 C C . ASN A 1 103 ? -5.040 -12.256 5.171 1.00 89.31 103 ASN A C 1
ATOM 785 O O . ASN A 1 103 ? -4.100 -13.004 4.902 1.00 89.31 103 ASN A O 1
ATOM 789 N N . LYS A 1 104 ? -5.915 -11.873 4.238 1.00 93.94 104 LYS A N 1
ATOM 790 C CA . LYS A 1 104 ? -5.816 -12.227 2.823 1.00 93.94 104 LYS A CA 1
ATOM 791 C C . LYS A 1 104 ? -5.659 -10.965 1.999 1.00 93.94 104 LYS A C 1
ATOM 793 O O . LYS A 1 104 ? -6.525 -10.097 2.021 1.00 93.94 104 LYS A O 1
ATOM 798 N N . LEU A 1 105 ? -4.567 -10.906 1.248 1.00 92.44 105 LEU A N 1
ATOM 799 C CA . LEU A 1 105 ? -4.334 -9.894 0.230 1.00 92.44 105 LEU A CA 1
ATOM 800 C C . LEU A 1 105 ? -4.871 -10.398 -1.112 1.00 92.44 105 LEU A C 1
ATOM 802 O O . LEU A 1 105 ? -4.457 -11.454 -1.591 1.00 92.44 105 LEU A O 1
ATOM 806 N N . LYS A 1 106 ? -5.769 -9.631 -1.724 1.00 95.81 106 LYS A N 1
ATOM 807 C CA . LYS A 1 106 ? -6.172 -9.783 -3.119 1.00 95.81 106 LYS A CA 1
ATOM 808 C C . LYS A 1 106 ? -5.593 -8.637 -3.933 1.00 95.81 106 LYS A C 1
ATOM 810 O O . LYS A 1 106 ? -5.652 -7.482 -3.512 1.00 95.81 106 LYS A O 1
ATOM 815 N N . LEU A 1 107 ? -5.051 -8.987 -5.092 1.00 93.56 107 LEU A N 1
ATOM 816 C CA . LEU A 1 107 ? -4.587 -8.051 -6.103 1.00 93.56 107 LEU A CA 1
ATOM 817 C C . LEU A 1 107 ? -5.469 -8.225 -7.337 1.00 93.56 107 LEU A C 1
ATOM 819 O O . LEU A 1 107 ? -5.581 -9.327 -7.874 1.00 93.56 107 LEU A O 1
ATOM 823 N N . GLU A 1 108 ? -6.103 -7.144 -7.758 1.00 93.56 108 GLU A N 1
ATOM 824 C CA . GLU A 1 108 ? -7.027 -7.099 -8.887 1.00 93.56 108 GLU A CA 1
ATOM 825 C C . GLU A 1 108 ? -6.578 -6.023 -9.877 1.00 93.56 108 GLU A C 1
ATOM 827 O O . GLU A 1 108 ? -5.825 -5.115 -9.522 1.00 93.56 108 GLU A O 1
ATOM 832 N N . GLU A 1 109 ? -7.037 -6.128 -11.127 1.00 92.50 109 GLU A N 1
ATOM 833 C CA . GLU A 1 109 ? -6.782 -5.125 -12.176 1.00 92.50 109 GLU A CA 1
ATOM 834 C C . GLU A 1 109 ? -5.295 -4.744 -12.302 1.00 92.50 109 GLU A C 1
ATOM 836 O O . GLU A 1 109 ? -4.931 -3.579 -12.433 1.00 92.50 109 GLU A O 1
ATOM 841 N N . PHE A 1 110 ? -4.424 -5.753 -12.225 1.00 91.81 110 PHE A N 1
ATOM 842 C CA . PHE A 1 110 ? -2.983 -5.558 -12.279 1.00 91.81 110 PHE A CA 1
ATOM 843 C C . PHE A 1 110 ? -2.525 -5.207 -13.697 1.00 91.81 110 PHE A C 1
ATOM 845 O O . PHE A 1 110 ? -2.744 -5.967 -14.644 1.00 91.81 110 PHE A O 1
ATOM 852 N N . VAL A 1 111 ? -1.844 -4.073 -13.825 1.00 91.75 111 VAL A N 1
ATOM 853 C CA . VAL A 1 111 ? -1.227 -3.602 -15.063 1.00 91.75 111 VAL A CA 1
ATOM 854 C C . VAL A 1 111 ? 0.274 -3.500 -14.848 1.00 91.75 111 VAL A C 1
ATOM 856 O O . VAL A 1 111 ? 0.741 -2.832 -13.931 1.00 91.75 111 VAL A O 1
ATOM 859 N N . PHE A 1 112 ? 1.032 -4.126 -15.743 1.00 90.69 112 PHE A N 1
ATOM 860 C CA . PHE A 1 112 ? 2.487 -4.056 -15.786 1.00 90.69 112 PHE A CA 1
ATOM 861 C C . PHE A 1 112 ? 2.916 -3.656 -17.193 1.00 90.69 112 PHE A C 1
ATOM 863 O O . PHE A 1 112 ? 2.566 -4.330 -18.164 1.00 90.69 112 PHE A O 1
ATOM 870 N N . LYS A 1 113 ? 3.659 -2.555 -17.312 1.00 90.62 113 LYS A N 1
ATOM 871 C CA . LYS A 1 113 ? 4.188 -2.067 -18.588 1.00 90.62 113 LYS A CA 1
ATOM 872 C C . LYS A 1 113 ? 5.702 -1.985 -18.528 1.00 90.62 113 LYS A C 1
ATOM 874 O O . LYS A 1 113 ? 6.270 -1.418 -17.596 1.00 90.62 113 LYS A O 1
ATOM 879 N N . ASN A 1 114 ? 6.327 -2.526 -19.562 1.00 89.69 114 ASN A N 1
ATOM 880 C CA . ASN A 1 114 ? 7.744 -2.381 -19.844 1.00 89.69 114 ASN A CA 1
ATOM 881 C C . ASN A 1 114 ? 7.889 -2.194 -21.360 1.00 89.69 114 ASN A C 1
ATOM 883 O O . ASN A 1 114 ? 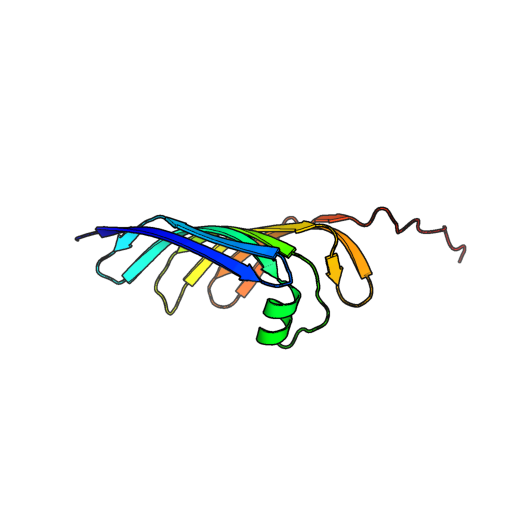7.728 -3.143 -22.128 1.00 89.69 114 ASN A O 1
ATOM 887 N N . GLU A 1 115 ? 8.140 -0.960 -21.785 1.00 75.62 115 GLU A N 1
ATOM 888 C CA . GLU A 1 115 ? 8.293 -0.546 -23.181 1.00 75.62 115 GLU A CA 1
ATOM 889 C C . GLU A 1 115 ? 9.611 -1.060 -23.796 1.00 75.62 115 GLU A C 1
ATOM 891 O O . GLU A 1 115 ? 9.760 -1.080 -25.016 1.00 75.62 115 GLU A O 1
ATOM 896 N N . GLY A 1 116 ? 10.550 -1.545 -22.972 1.00 63.47 116 GLY A N 1
ATOM 897 C CA . GLY A 1 116 ? 11.823 -2.132 -23.397 1.00 63.47 116 GLY A CA 1
ATOM 898 C C . GLY A 1 116 ? 11.774 -3.623 -23.758 1.00 63.47 116 GLY A C 1
ATOM 899 O O . GLY A 1 116 ? 12.731 -4.134 -24.341 1.00 63.47 116 GLY A O 1
ATOM 900 N N . LEU A 1 117 ? 10.683 -4.342 -23.461 1.00 57.06 117 LEU A N 1
ATOM 901 C CA . LEU A 1 117 ? 10.518 -5.748 -23.856 1.00 57.06 117 LEU A CA 1
ATOM 902 C C . LEU A 1 117 ? 9.944 -5.856 -25.273 1.00 57.06 117 LEU A C 1
ATOM 904 O O . LEU A 1 117 ? 8.802 -6.266 -25.480 1.00 57.06 117 LEU A O 1
ATOM 908 N N . VAL A 1 118 ? 10.767 -5.556 -26.278 1.00 50.19 118 VAL A N 1
ATOM 909 C CA . VAL A 1 118 ? 10.536 -6.093 -27.624 1.00 50.19 118 VAL A CA 1
ATOM 910 C C . VAL A 1 118 ? 10.822 -7.593 -27.552 1.00 50.19 118 VAL A C 1
ATOM 912 O O . VAL A 1 118 ? 11.976 -8.018 -27.610 1.00 50.19 118 VAL A O 1
ATOM 915 N N . GLN A 1 119 ? 9.780 -8.416 -27.403 1.00 47.09 119 GLN A N 1
ATOM 916 C CA . GLN A 1 119 ? 9.901 -9.846 -27.674 1.00 47.09 119 GLN A CA 1
ATOM 917 C C . GLN A 1 119 ? 10.291 -9.992 -29.147 1.00 47.09 119 GLN A C 1
ATOM 919 O O . GLN A 1 119 ? 9.460 -9.849 -30.041 1.00 47.09 119 GLN A O 1
ATOM 924 N N . SER A 1 120 ? 11.571 -10.247 -29.416 1.00 46.19 120 SER A N 1
ATOM 925 C CA . SER A 1 120 ? 11.952 -10.793 -30.714 1.00 46.19 120 SER A CA 1
ATOM 926 C C . SER A 1 120 ? 11.231 -12.138 -30.848 1.00 46.19 120 SER A C 1
ATOM 928 O O . SER A 1 120 ? 11.373 -12.963 -29.942 1.00 46.19 120 SER A O 1
ATOM 930 N N . PRO A 1 121 ? 10.439 -12.384 -31.907 1.00 41.59 121 PRO A N 1
ATOM 931 C CA . PRO A 1 121 ? 9.786 -13.671 -32.087 1.00 41.59 121 PRO A CA 1
ATOM 932 C C . PRO A 1 121 ? 10.865 -14.735 -32.312 1.00 41.59 121 PRO A C 1
ATOM 934 O O . PRO A 1 121 ? 11.413 -14.874 -33.406 1.00 41.59 121 PRO A O 1
ATOM 937 N N . GLY A 1 122 ? 11.202 -15.464 -31.250 1.00 42.91 122 GLY A N 1
ATOM 938 C CA . GLY A 1 122 ? 12.004 -16.674 -31.333 1.00 42.91 122 GLY A CA 1
ATOM 939 C C . GLY A 1 122 ? 11.204 -17.731 -32.083 1.00 42.91 122 GLY A C 1
ATOM 940 O O . GLY A 1 122 ? 10.099 -18.085 -31.676 1.00 42.91 122 GLY A O 1
ATOM 941 N N . LYS A 1 123 ? 11.741 -18.202 -33.210 1.00 41.03 123 LYS A N 1
ATOM 942 C CA . LYS A 1 123 ? 11.228 -19.390 -33.893 1.00 41.03 123 LYS A CA 1
ATOM 943 C C . LYS A 1 123 ? 11.576 -20.611 -33.037 1.00 41.03 123 LYS A C 1
ATOM 945 O O . LYS A 1 123 ? 12.754 -20.808 -32.745 1.00 41.03 123 LYS A O 1
ATOM 950 N N . PHE A 1 124 ? 10.558 -21.369 -32.636 1.00 46.81 124 PHE A N 1
ATOM 951 C CA . PHE A 1 124 ? 10.720 -22.753 -32.185 1.00 46.81 124 PHE A CA 1
ATOM 952 C C . PHE A 1 124 ? 11.004 -23.660 -33.385 1.00 46.81 124 PHE A C 1
ATOM 954 O O . PHE A 1 124 ? 10.468 -23.359 -34.480 1.00 46.81 124 PHE A O 1
#

Secondary structure (DSSP, 8-state):
--EEEEEEEEEEE-SS-EEEEEEEEEEETT--EEEEEEEEEEEHHHHHHHTT--SEEEEEEEEEEEEEETTEEEEEEEEEEEEEEETTEEEEEEEEEEEEETTEEEEEEEEEE-TT--------

Mean predicted aligned error: 6.11 Å

Sequence (124 aa):
GEKINLSAEAKIKNKAGILSLKAEGIIAENNYLNLKVNTVGVSLKELGEISNYQEIKGLASFNGELSGLPDNLKIKGKIEAEKGQISELPFDYLEGKVDYQDNKLKLEEFVFKNEGLVQSPGKF

Foldseek 3Di:
DDKDWDWDWDWDQDPQGIWIKIWTDIQDPVRWDWIWIKIWQDFPCVVCVVVVRNQKGFIKIWTWIWTGHPVWIWTWTKIKTAQMGGRNRTFGIWIWIWTDGPNDIDTHPIDTHDPPPPPPPDDD

Organism: NCBI:txid412755

Nearest PDB structures (foldseek):
  9bde-assembly1_A  TM=4.347E-01  e=4.632E+00  Homo sapiens

pLDDT: mean 90.06, std 12.86, range [41.03, 98.56]

=== Feature glossary ===
A reading guide for the features in this record.

Start from the sequence.

  · Sequence gives the chain of amino acids in standard one-letter code (A=alanine, C=cysteine, …, Y=tyrosine), read N→C. It is the only feature that is directly encoded by the gene; all structural features are derived from the folded form of this sequence.

Fold it, and you get atomic coordinates and the backbone conformation that goes with them.

  · Structure coordinates are given as an mmCIF _atom_site loop: one row per atom with element, residue name, chain id, sequence number, and x/y/z position in Å. Only the four main-chain atoms per residue are included here; side chains are omitted to keep the record compact.

  · Backbone dihedral angles. Every residue except chain termini has a φ (preceding-C → N → Cα → C) and a ψ (N → Cα → C → next-N). They are reported in degrees following the IUPAC sign convention. Secondary structure is essentially a statement about which (φ, ψ) basin each residue occupies.

  · Eight-state secondary structure (DSSP): H is the canonical α-helix, G the tighter 3₁₀-helix, I the wider π-helix; E/B are β-structure, T and S are turns and bends, and '-' is everything else. DSSP derives these from the pattern of main-chain N–H···O=C hydrogen bonds, not from the sequence.

  · SS3 is a coarse helix/strand/coil call (letters a/b/c) made by the P-SEA algorithm from inter-Cα distances and dihedrals. It is less detailed than DSSP but needs only Cα positions.

Summarize the fold with a handful of shape descriptors and a per-residue structural alphabet.

  · Radius of gyration (Rg) is the root-mean-square distance of Cα atoms from their centroid — a single number for overall size and compactness. A globular domain of N residues has Rg ≈ 2.2·N^0.38 Å; an extended or disordered chain has a much larger Rg. The Cα contact count is the number of residue pairs whose Cα atoms are within 8 Å and are more than four positions apart in sequence — a standard proxy for tertiary packing density. The bounding box is the smallest axis-aligned box enclosing all Cα atoms.

  · 3Di is Foldseek's structural alphabet. Each residue is assigned one of twenty discrete states based on how its Cα sits relative to its spatial (not sequential) neighbors. Aligning 3Di strings finds structural homologs roughly as well as full 3D superposition, but orders of magnitude faster.

  · Solvent-accessible surface area (SASA) is the area in Å² traced out by the centre of a 1.4 Å probe sphere (a water molecule) rolled over the protein's van der Waals surface (Shrake–Rupley / Lee–Richards construction). Buried residues have near-zero SASA; fully exposed residues can exceed 200 Å². The total SASA scales roughly with the number of surface residues.

Ask how reliable the model is.

  · For AlphaFold models, the B-factor field carries pLDDT — the model's own estimate of local accuracy on a 0–100 scale. Regions with pLDDT<50 should be treated as essentially unmodeled; they often correspond to intrinsically disordered segments.

  · For experimental (PDB) structures, the B-factor (temperature factor) quantifies the positional spread of each atom in the crystal — a combination of thermal vibration and static disorder — in units of Å². High B-factors mark flexible loops or poorly resolved regions; low B-factors mark the rigid, well-ordered core.

  · Predicted Aligned Error (PAE) is an AlphaFold confidence matrix: entry (i, j) is the expected error in the position of residue j, in ångströms, when the prediction is superimposed on the true structure at residue i. Low PAE within a block of residues means that block is internally rigid and well-predicted; high PAE between two blocks means their relative placement is uncertain even if each block individually is confident.

Place it in context: what it resembles, what it is annotated as, and how it looks.

  · Structural nearest neighbors (via Foldseek easy-search vs the PDB). Reported per hit: target PDB id, E-value, and alignment TM-score. A TM-score above ~0.5 is the conventional threshold for 'same fold'.

  · Functional annotations link the protein to curated databases. InterPro entries identify conserved domains and families by matching the sequence against member-database signatures (Pfam, PROSITE, CDD, …). Gene Ontology (GO) terms describe molecular function, biological process, and cellular component in a controlled vocabulary. CATH places the structure in a hierarchical fold classification (Class/Architecture/Topology/Homologous-superfamily). The organism is the source species.

  · The contact map is a binary N×N matrix image: pixel (i, j) is dark where Cα_i and Cα_j are within 8 Å and |i−j|>4. Because the |i−j|>4 filter removes local helical contacts, off-diagonal stripes parallel to the main diagonal indicate parallel β-sheets; stripes perpendicular to it indicate antiparallel β-sheets. The Ramachandran plot scatters every residue's (φ, ψ) pair against the sterically allowed regions. The PAE heatmap renders the predicted-aligned-error matrix.

  · Six rendered views show the 3D structure from the faces of a cube — i.e. along ±x, ±y, ±z. Rendering representation is drawn randomly 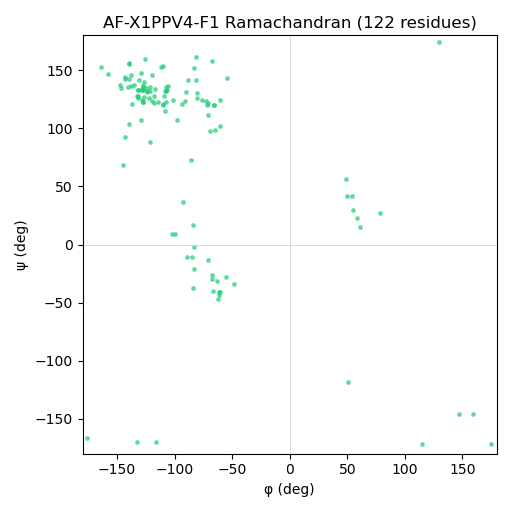per protein from cartoon (secondary-structure ribbons), sticks (backbone bonds), or molecular surface; coloring is either N→C rainbow (blue at the N-terminus through red at the C-terminus) or one color per chain.